Protein AF-A0A1Y5FBR1-F1 (afdb_monomer)

Foldseek 3Di:
DVVVVVVVVVVVVVVVVVVVCVVCVLVVLVCCCVPVVDLVSLQSNLVVCLVVVNNVSSVVSLVSSVVSVPPVSVVLVPDDPVVNHD

Sequence (86 aa):
MKFQYKLATIVFTIFTLVVLYVRFETALYSWFCDNEDNGAACFVASNLYIEGSDQDTADRYLKKSCKLKYSLACEKLDLPKQIIQP

Mean predicted aligned error: 5.22 Å

Secondary structure (DSSP, 8-state):
-HHHHHHHHHHHHHHHHHHHHHHHHHHHHHHHHHHH--HHHHHHHHHHHHHTT-HHHHHHHHHHHHHTT-HHHHHHHHS-HHHH--

Solvent-accessible surface area (backbone atoms only — not comparable to full-atom values): 4548 Å² total; per-residue (Å²): 114,76,68,58,53,53,52,50,50,52,52,52,51,53,52,50,51,52,54,49,47,72,72,41,45,57,61,52,25,42,46,38,26,74,76,65,64,33,20,66,31,14,36,51,26,13,53,49,26,48,77,69,70,37,53,71,60,13,53,52,26,26,54,51,5,27,76,55,66,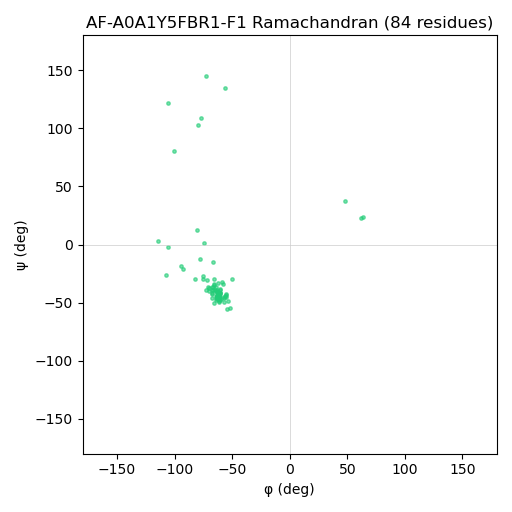27,61,72,31,43,58,58,66,76,45,61,70,82,78,76,58,133

Nearest PDB structures (foldseek):
  7zub-assembly1_C  TM=7.220E-01  e=1.553E+00  Homo sapiens
  8pkp-assembly1_Y  TM=7.549E-01  e=4.404E+00  Homo sapiens
  2vgx-assembly1_B  TM=8.533E-01  e=7.416E+00  Yersinia enterocolitica
  5w5i-assembly1_C  TM=7.867E-01  e=5.883E+00  Homo sapiens

pLDDT: mean 92.46, std 10.72, range [54.59, 98.69]

Radius of gyration: 17.65 Å; Cα contacts (8 Å, |Δi|>4): 80; chains: 1; bounding box: 50×30×36 Å

Structure (mmCIF, N/CA/C/O backbone):
data_AF-A0A1Y5FBR1-F1
#
_entry.id   AF-A0A1Y5FBR1-F1
#
loop_
_atom_site.group_PDB
_atom_site.id
_atom_site.type_symbol
_atom_site.label_atom_id
_atom_site.label_alt_id
_atom_site.label_comp_id
_atom_site.label_asym_id
_atom_site.label_entity_id
_atom_site.label_seq_id
_atom_site.pdbx_PDB_ins_code
_atom_site.Cartn_x
_atom_site.Cartn_y
_atom_site.Cartn_z
_atom_site.occupancy
_atom_site.B_iso_or_equiv
_atom_site.auth_seq_id
_atom_site.auth_comp_id
_atom_site.auth_asym_id
_atom_site.auth_atom_id
_atom_site.pdbx_PDB_model_num
ATOM 1 N N . MET A 1 1 ? 38.891 1.078 -21.221 1.00 62.28 1 MET A N 1
ATOM 2 C CA . MET A 1 1 ? 37.597 0.600 -21.768 1.00 62.28 1 MET A CA 1
ATOM 3 C C . MET A 1 1 ? 36.880 -0.416 -20.879 1.00 62.28 1 MET A C 1
ATOM 5 O O . MET A 1 1 ? 35.680 -0.267 -20.702 1.00 62.28 1 MET A O 1
ATOM 9 N N . LYS A 1 2 ? 37.562 -1.404 -20.266 1.00 68.94 2 LYS A N 1
ATOM 10 C CA . LYS A 1 2 ? 36.858 -2.433 -19.476 1.00 68.94 2 LYS A CA 1
ATOM 11 C C . LYS A 1 2 ? 36.149 -1.933 -18.202 1.00 68.94 2 LYS A C 1
ATOM 13 O O . LYS A 1 2 ? 35.101 -2.435 -17.833 1.00 68.94 2 LYS A O 1
ATOM 18 N N . PHE A 1 3 ? 36.718 -0.937 -17.531 1.00 79.56 3 PHE A N 1
ATOM 19 C CA . PHE A 1 3 ? 36.137 -0.365 -16.312 1.00 79.56 3 PHE A CA 1
ATOM 20 C C . PHE A 1 3 ? 34.864 0.456 -16.589 1.00 79.56 3 PHE A C 1
ATOM 22 O O . PHE A 1 3 ? 33.894 0.374 -15.845 1.00 79.56 3 PHE A O 1
ATOM 29 N N . GLN A 1 4 ? 34.844 1.176 -17.714 1.00 85.69 4 GLN A N 1
ATOM 30 C CA . GLN A 1 4 ? 33.737 2.051 -18.106 1.00 85.69 4 GLN A CA 1
ATOM 31 C C . GLN A 1 4 ? 32.461 1.259 -18.437 1.00 85.69 4 GLN A C 1
ATOM 33 O O . GLN A 1 4 ? 31.389 1.631 -17.974 1.00 85.69 4 GLN A O 1
ATOM 38 N N . TYR A 1 5 ? 32.559 0.120 -19.145 1.00 91.06 5 TYR A N 1
ATOM 39 C CA . TYR A 1 5 ? 31.372 -0.712 -19.399 1.00 91.06 5 TYR A CA 1
ATOM 40 C C . TYR A 1 5 ? 30.825 -1.338 -18.111 1.00 91.06 5 TYR A C 1
ATOM 42 O O . TYR A 1 5 ? 29.615 -1.426 -17.965 1.00 91.06 5 TYR A O 1
ATOM 50 N N . LYS A 1 6 ? 31.686 -1.742 -17.161 1.00 93.25 6 LYS A N 1
ATOM 51 C CA . LYS A 1 6 ? 31.232 -2.319 -15.882 1.00 93.25 6 LYS A CA 1
ATOM 52 C C . LYS A 1 6 ? 30.436 -1.301 -15.076 1.00 93.25 6 LYS A C 1
ATOM 54 O O . LYS A 1 6 ? 29.377 -1.636 -14.557 1.00 93.25 6 LYS A O 1
ATOM 59 N N . LEU A 1 7 ? 30.928 -0.062 -15.015 1.00 94.19 7 LEU A N 1
ATOM 60 C CA . LEU A 1 7 ? 30.218 1.036 -14.370 1.00 94.19 7 LEU A CA 1
ATOM 61 C C . LEU A 1 7 ? 28.882 1.318 -15.071 1.00 94.19 7 LEU A C 1
ATOM 63 O O . LEU A 1 7 ? 27.858 1.405 -14.402 1.00 94.19 7 LEU A O 1
ATOM 67 N N . ALA A 1 8 ? 28.872 1.373 -16.407 1.00 95.75 8 ALA A N 1
ATOM 68 C CA . ALA A 1 8 ? 27.646 1.562 -17.181 1.00 95.75 8 ALA A CA 1
ATOM 69 C C . ALA A 1 8 ? 26.624 0.438 -16.944 1.00 95.75 8 ALA A C 1
ATOM 71 O O . ALA A 1 8 ? 25.444 0.719 -16.760 1.00 95.75 8 ALA A O 1
ATOM 72 N N . THR A 1 9 ? 27.065 -0.822 -16.877 1.00 96.44 9 THR A N 1
ATOM 73 C CA . THR A 1 9 ? 26.191 -1.957 -16.555 1.00 96.44 9 THR A CA 1
ATOM 74 C C . THR A 1 9 ? 25.620 -1.840 -15.146 1.00 96.44 9 THR A C 1
ATOM 76 O O . THR A 1 9 ? 24.426 -2.038 -14.977 1.00 96.44 9 THR A O 1
ATOM 79 N N . ILE A 1 10 ? 26.425 -1.478 -14.140 1.00 96.56 10 ILE A N 1
ATOM 80 C CA . ILE A 1 10 ? 25.933 -1.295 -12.763 1.00 96.56 10 ILE A CA 1
ATOM 81 C C . ILE A 1 10 ? 24.868 -0.196 -12.713 1.00 96.56 10 ILE A C 1
ATOM 83 O O . ILE A 1 10 ? 23.796 -0.409 -12.152 1.00 96.56 10 ILE A O 1
ATOM 87 N N . VAL A 1 11 ? 25.136 0.951 -13.342 1.00 96.69 11 VAL A N 1
ATOM 88 C CA . VAL A 1 11 ? 24.187 2.071 -13.403 1.00 96.69 11 VAL A CA 1
ATOM 89 C C . VAL A 1 11 ? 22.902 1.657 -14.114 1.00 96.69 11 VAL A C 1
ATOM 91 O O . VAL A 1 11 ? 21.816 1.903 -13.597 1.00 96.69 11 VAL A O 1
ATOM 94 N N . PHE A 1 12 ? 23.010 0.983 -15.260 1.00 97.00 12 PHE A N 1
ATOM 95 C CA . PHE A 1 12 ? 21.853 0.505 -16.011 1.00 97.00 12 PHE A CA 1
ATOM 96 C C . PHE A 1 12 ? 21.021 -0.504 -15.211 1.00 97.00 12 PHE A C 1
ATOM 98 O O . PHE A 1 12 ? 19.793 -0.420 -15.201 1.00 97.00 12 PHE A O 1
ATOM 105 N N . THR A 1 13 ? 21.670 -1.421 -14.491 1.00 97.19 13 THR A N 1
ATOM 106 C CA . THR A 1 13 ? 20.988 -2.387 -13.625 1.00 97.19 13 THR A CA 1
ATOM 107 C C . THR A 1 13 ? 20.250 -1.687 -12.488 1.00 97.19 13 THR A C 1
ATOM 109 O O . THR A 1 13 ? 19.072 -1.965 -12.281 1.00 97.19 13 THR A O 1
ATOM 112 N N . ILE A 1 14 ? 20.889 -0.746 -11.784 1.00 96.81 14 ILE A N 1
ATOM 113 C CA . ILE A 1 14 ? 20.240 0.016 -10.703 1.00 96.81 14 ILE A CA 1
ATOM 114 C C . ILE A 1 14 ? 19.057 0.816 -11.253 1.00 96.81 14 ILE A C 1
ATOM 116 O O . ILE A 1 14 ? 17.967 0.752 -10.693 1.00 96.81 14 ILE A O 1
ATOM 120 N N . PHE A 1 15 ? 19.245 1.514 -12.375 1.00 96.75 15 PHE A N 1
ATOM 121 C CA . PHE A 1 15 ? 18.176 2.265 -13.029 1.00 96.75 15 PHE A CA 1
ATOM 122 C C . PHE A 1 15 ? 16.989 1.363 -13.380 1.00 96.75 15 PHE A C 1
ATOM 124 O O . PHE A 1 15 ? 15.849 1.689 -13.066 1.00 96.75 15 PHE A O 1
ATOM 131 N N . THR A 1 16 ? 17.258 0.194 -13.963 1.00 96.62 16 THR A N 1
ATOM 132 C CA . THR A 1 16 ? 16.218 -0.780 -14.316 1.00 96.62 16 THR A CA 1
ATOM 133 C C . THR A 1 16 ? 15.469 -1.270 -13.077 1.00 96.62 16 THR A C 1
ATOM 135 O O . THR A 1 16 ? 14.242 -1.320 -13.094 1.00 96.62 16 THR A O 1
ATOM 138 N N . LEU A 1 17 ? 16.174 -1.583 -11.985 1.00 95.50 17 LEU A N 1
ATOM 139 C CA . LEU A 1 17 ? 15.551 -2.013 -10.728 1.00 95.50 17 LEU A CA 1
ATOM 140 C C . LEU A 1 17 ? 14.667 -0.922 -10.115 1.00 95.50 17 LEU A C 1
ATOM 142 O O . LEU A 1 17 ? 13.561 -1.222 -9.676 1.00 95.50 17 LEU A O 1
ATOM 146 N N . VAL A 1 18 ? 15.114 0.336 -10.131 1.00 95.50 18 VAL A N 1
ATOM 147 C CA . VAL A 1 18 ? 14.318 1.475 -9.646 1.00 95.50 18 VAL A CA 1
ATOM 148 C C . VAL A 1 18 ? 13.066 1.667 -10.503 1.00 95.50 18 VAL A C 1
ATOM 150 O O . VAL A 1 18 ? 11.974 1.823 -9.963 1.00 95.50 18 VAL A O 1
ATOM 153 N N . VAL A 1 19 ? 13.196 1.600 -11.833 1.00 95.81 19 VAL A N 1
ATOM 154 C CA . VAL A 1 19 ? 12.047 1.703 -12.746 1.00 95.81 19 VAL A CA 1
ATOM 155 C C . VAL A 1 19 ? 11.043 0.581 -12.490 1.00 95.81 19 VAL A C 1
ATOM 157 O O . VAL A 1 19 ? 9.844 0.843 -12.427 1.00 95.81 19 VAL A O 1
ATOM 160 N N . LEU A 1 20 ? 11.511 -0.657 -12.318 1.00 94.38 20 LEU A N 1
ATOM 161 C CA . LEU A 1 20 ? 10.639 -1.785 -11.995 1.00 94.38 20 LEU A CA 1
ATOM 162 C C . LEU A 1 20 ? 9.953 -1.588 -10.639 1.00 94.38 20 LEU A C 1
ATOM 164 O O . LEU A 1 20 ? 8.742 -1.765 -10.561 1.00 94.38 20 LEU A O 1
ATOM 168 N N . TYR A 1 21 ? 10.684 -1.164 -9.606 1.00 91.19 21 TYR A N 1
ATOM 169 C CA . TYR A 1 21 ? 10.110 -0.893 -8.287 1.00 91.19 21 TYR A CA 1
ATOM 170 C C . TYR A 1 21 ? 8.944 0.100 -8.376 1.00 91.19 21 TYR A C 1
ATOM 172 O O . TYR A 1 21 ? 7.825 -0.247 -8.010 1.00 91.19 21 TYR A O 1
ATOM 180 N N . VAL A 1 22 ? 9.171 1.280 -8.963 1.00 89.38 22 VAL A N 1
ATOM 181 C CA . VAL A 1 22 ? 8.143 2.333 -9.067 1.00 89.38 22 VAL A CA 1
ATOM 182 C C . VAL A 1 22 ? 6.937 1.869 -9.890 1.00 89.38 22 VAL A C 1
ATOM 184 O O . VAL A 1 22 ? 5.806 2.257 -9.619 1.00 89.38 22 VAL A O 1
ATOM 187 N N . ARG A 1 23 ? 7.143 1.016 -10.902 1.00 91.62 23 ARG A N 1
ATOM 188 C CA . ARG A 1 23 ? 6.040 0.504 -11.731 1.00 91.62 23 ARG A CA 1
ATOM 189 C C . ARG A 1 23 ? 5.196 -0.562 -11.048 1.00 91.62 23 ARG A C 1
ATOM 191 O O . ARG A 1 23 ? 4.019 -0.675 -11.379 1.00 91.62 23 ARG A O 1
ATOM 198 N N . PHE A 1 24 ? 5.779 -1.344 -10.148 1.00 95.25 24 PHE A N 1
ATOM 199 C CA . PHE A 1 24 ? 5.096 -2.468 -9.509 1.00 95.25 24 PHE A CA 1
ATOM 200 C C . PHE A 1 24 ? 4.701 -2.205 -8.055 1.00 95.25 24 PHE A C 1
ATOM 202 O O . PHE A 1 24 ? 4.043 -3.055 -7.463 1.00 95.25 24 PHE A O 1
ATOM 209 N N . GLU A 1 25 ? 5.038 -1.045 -7.493 1.00 95.31 25 GLU A N 1
ATOM 210 C CA . GLU A 1 25 ? 4.810 -0.710 -6.085 1.00 95.31 25 GLU A CA 1
ATOM 211 C C . GLU A 1 25 ? 3.352 -0.935 -5.641 1.00 95.31 25 GLU A C 1
ATOM 213 O O . GLU A 1 25 ? 3.095 -1.725 -4.730 1.00 95.31 25 GLU A O 1
ATOM 218 N N . THR A 1 26 ? 2.376 -0.341 -6.336 1.00 96.56 26 THR A N 1
ATOM 219 C CA . THR A 1 26 ? 0.947 -0.500 -6.010 1.00 96.56 26 THR A CA 1
ATOM 220 C C . THR A 1 26 ? 0.489 -1.955 -6.101 1.00 96.56 26 THR A C 1
ATOM 222 O O . THR A 1 26 ? -0.235 -2.435 -5.226 1.00 96.56 26 THR A O 1
ATOM 225 N N . ALA A 1 27 ? 0.931 -2.685 -7.130 1.00 96.81 27 ALA A N 1
ATOM 226 C CA . ALA A 1 27 ? 0.589 -4.096 -7.317 1.00 96.81 27 ALA A CA 1
ATOM 227 C C . ALA A 1 27 ? 1.191 -4.980 -6.213 1.00 96.81 27 ALA A C 1
ATOM 229 O O . ALA A 1 27 ? 0.529 -5.882 -5.708 1.00 96.81 27 ALA A O 1
ATOM 230 N N . LEU A 1 28 ? 2.425 -4.694 -5.797 1.00 96.44 28 LEU A N 1
ATOM 231 C CA . LEU A 1 28 ? 3.119 -5.439 -4.754 1.00 96.44 28 LEU A CA 1
ATOM 232 C C . LEU A 1 28 ? 2.426 -5.274 -3.395 1.00 96.44 28 LEU A C 1
ATOM 234 O O . LEU A 1 28 ? 2.111 -6.265 -2.736 1.00 96.44 28 LEU A O 1
ATOM 238 N N . TYR 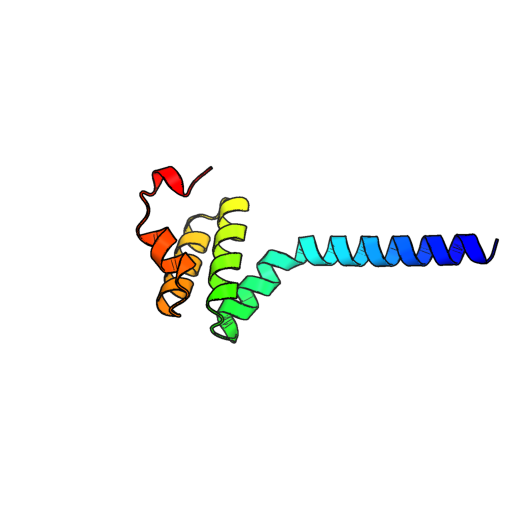A 1 29 ? 2.147 -4.034 -2.985 1.00 98.25 29 TYR A N 1
ATOM 239 C CA . TYR A 1 29 ? 1.520 -3.768 -1.687 1.00 98.25 29 TYR A CA 1
ATOM 240 C C . TYR A 1 29 ? 0.058 -4.216 -1.625 1.00 98.25 29 TYR A C 1
ATOM 242 O O . TYR A 1 29 ? -0.362 -4.759 -0.601 1.00 98.25 29 TYR A O 1
ATOM 250 N N . SER A 1 30 ? -0.706 -4.055 -2.711 1.00 98.31 30 SER A N 1
ATOM 251 C CA . SER A 1 30 ? -2.068 -4.604 -2.782 1.00 98.31 30 SER A CA 1
ATOM 252 C C . SER A 1 30 ? -2.061 -6.128 -2.689 1.00 98.31 30 SER A C 1
ATOM 254 O O . SER A 1 30 ? -2.823 -6.683 -1.901 1.00 98.31 30 SER A O 1
ATOM 256 N N . TRP A 1 31 ? -1.138 -6.807 -3.380 1.00 98.25 31 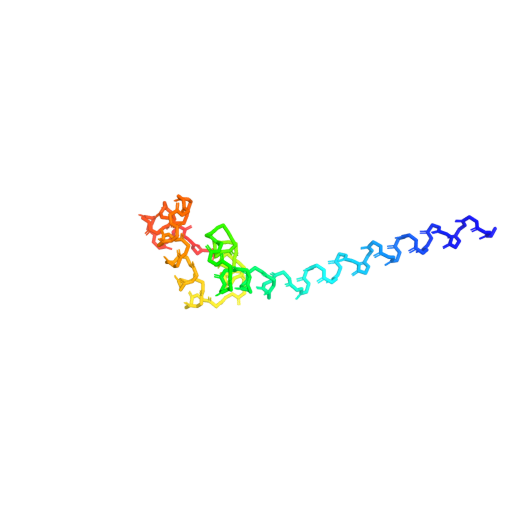TRP A N 1
ATOM 257 C CA . TRP A 1 31 ? -1.007 -8.259 -3.288 1.00 98.25 31 TRP A CA 1
ATOM 258 C C . TRP A 1 31 ? -0.700 -8.726 -1.860 1.00 98.25 31 TRP A C 1
ATOM 260 O O . TRP A 1 31 ? -1.385 -9.618 -1.362 1.00 98.25 31 TRP A O 1
ATOM 270 N N . PHE A 1 32 ? 0.261 -8.101 -1.170 1.00 98.44 32 PHE A N 1
ATOM 271 C CA . PHE A 1 32 ? 0.569 -8.440 0.226 1.00 98.44 32 PHE A CA 1
ATOM 272 C C . PHE A 1 32 ? -0.599 -8.162 1.170 1.00 98.44 32 PHE A C 1
ATOM 274 O O . PHE A 1 32 ? -0.860 -8.944 2.082 1.00 98.44 32 PHE A O 1
ATOM 281 N N . CYS A 1 33 ? -1.322 -7.066 0.955 1.00 98.56 33 CYS A N 1
ATOM 282 C CA . CYS A 1 33 ? -2.533 -6.809 1.717 1.00 98.56 33 CYS A CA 1
ATOM 283 C C . CYS A 1 33 ? -3.590 -7.901 1.485 1.00 98.56 33 CYS A C 1
ATOM 285 O O . CYS A 1 33 ? -4.261 -8.329 2.424 1.00 98.56 33 CYS A O 1
ATOM 287 N N . ASP A 1 34 ? -3.765 -8.341 0.241 1.00 98.44 34 ASP A N 1
ATOM 288 C CA . ASP A 1 34 ? -4.852 -9.237 -0.147 1.00 98.44 34 ASP A CA 1
ATOM 289 C C . ASP A 1 34 ? -4.595 -10.709 0.131 1.00 98.44 34 ASP A C 1
ATOM 291 O O . ASP A 1 34 ? -5.551 -11.423 0.425 1.00 98.44 34 ASP A O 1
ATOM 295 N N . ASN A 1 35 ? -3.337 -11.139 0.109 1.00 98.50 35 ASN A N 1
ATOM 296 C CA . ASN A 1 35 ? -2.983 -12.552 0.233 1.00 98.50 35 ASN A CA 1
ATOM 297 C C . ASN A 1 35 ? -2.348 -12.903 1.581 1.00 98.50 35 ASN A C 1
ATOM 299 O O . ASN A 1 35 ? -2.478 -14.038 2.021 1.00 98.50 35 ASN A O 1
ATOM 303 N N . GLU A 1 36 ? -1.703 -11.944 2.248 1.00 98.00 36 GLU A N 1
ATOM 304 C CA . GLU A 1 36 ? -0.963 -12.192 3.496 1.00 98.00 36 GLU A CA 1
ATOM 305 C C . GLU A 1 36 ? -1.581 -11.476 4.707 1.00 98.00 36 GLU A C 1
ATOM 307 O O . GLU A 1 36 ? -1.009 -11.500 5.795 1.00 98.00 36 GLU A O 1
ATOM 312 N N . ASP A 1 37 ? -2.716 -10.785 4.522 1.00 97.62 37 ASP A N 1
ATOM 313 C CA . ASP A 1 37 ? -3.372 -9.974 5.559 1.00 97.62 37 ASP A CA 1
ATOM 314 C C . ASP A 1 37 ? -2.387 -9.041 6.296 1.00 97.62 37 ASP A C 1
ATOM 316 O O . ASP A 1 37 ? -2.466 -8.784 7.503 1.00 97.62 37 ASP A O 1
ATOM 320 N N . ASN A 1 38 ? -1.427 -8.494 5.545 1.00 98.50 38 ASN A N 1
ATOM 321 C CA . ASN A 1 38 ? -0.417 -7.601 6.086 1.00 98.50 38 ASN A CA 1
ATOM 322 C C . ASN A 1 38 ? -0.997 -6.188 6.247 1.00 98.50 38 ASN A C 1
ATOM 324 O O . ASN A 1 38 ? -1.108 -5.431 5.281 1.00 98.50 38 ASN A O 1
ATOM 328 N N . GLY A 1 39 ? -1.333 -5.817 7.486 1.00 98.38 39 GLY A N 1
ATOM 329 C CA . GLY A 1 39 ? -1.922 -4.513 7.803 1.00 98.38 39 GLY A CA 1
ATOM 330 C C . GLY A 1 39 ? -1.076 -3.326 7.328 1.00 98.38 39 GLY A C 1
ATOM 331 O O . GLY A 1 39 ? -1.609 -2.411 6.709 1.00 98.38 39 GLY A O 1
ATOM 332 N N . ALA A 1 40 ? 0.245 -3.358 7.518 1.00 98.44 40 ALA A N 1
ATOM 333 C CA . ALA A 1 40 ? 1.119 -2.283 7.042 1.00 98.44 40 ALA A CA 1
ATOM 334 C C . ALA A 1 40 ? 1.102 -2.170 5.507 1.00 98.44 40 ALA A C 1
ATOM 336 O O . ALA A 1 40 ? 1.046 -1.065 4.970 1.00 98.44 40 ALA A O 1
ATOM 337 N N . ALA A 1 41 ? 1.080 -3.301 4.793 1.00 98.50 41 ALA A N 1
ATOM 338 C CA . ALA A 1 41 ? 0.964 -3.303 3.336 1.00 98.50 41 ALA A CA 1
ATOM 339 C C . ALA A 1 41 ? -0.383 -2.735 2.864 1.00 98.50 41 ALA A C 1
ATOM 341 O O . ALA A 1 41 ? -0.413 -1.963 1.910 1.00 98.50 41 ALA A O 1
ATOM 342 N N . CYS A 1 42 ? -1.481 -3.040 3.562 1.00 98.69 42 CYS A N 1
ATOM 343 C CA . CYS A 1 42 ? -2.787 -2.437 3.289 1.00 98.69 42 CYS A CA 1
ATOM 344 C C . CYS A 1 42 ? -2.765 -0.910 3.459 1.00 98.69 42 CYS A C 1
ATOM 346 O O . CYS A 1 42 ? -3.326 -0.191 2.634 1.00 98.69 42 CYS A O 1
ATOM 348 N N . PHE A 1 43 ? -2.099 -0.399 4.498 1.00 98.44 43 PHE A N 1
ATOM 349 C CA . PHE A 1 43 ? -1.948 1.042 4.702 1.00 98.44 43 PHE A CA 1
ATOM 350 C C . PHE A 1 43 ? -1.154 1.708 3.573 1.00 98.44 43 PHE A C 1
ATOM 352 O O . PHE A 1 43 ? -1.572 2.741 3.052 1.00 98.44 43 PHE A O 1
ATOM 359 N N . VAL A 1 44 ? -0.037 1.104 3.157 1.00 98.00 44 VAL A N 1
ATOM 360 C CA . VAL A 1 44 ? 0.765 1.620 2.039 1.00 98.00 44 VAL A CA 1
ATOM 361 C C . VAL A 1 44 ? -0.028 1.579 0.734 1.00 98.00 44 VAL A C 1
ATOM 363 O O . VAL A 1 44 ? -0.086 2.587 0.035 1.00 98.00 44 VAL A O 1
ATOM 366 N N . ALA A 1 45 ? -0.713 0.467 0.442 1.00 98.19 45 ALA A N 1
ATOM 367 C CA . ALA A 1 45 ? -1.586 0.359 -0.724 1.00 98.19 45 ALA A CA 1
ATOM 368 C C . ALA A 1 45 ? -2.636 1.479 -0.735 1.00 98.19 45 ALA A C 1
ATOM 370 O O . ALA A 1 45 ? -2.804 2.139 -1.755 1.00 98.19 45 ALA A O 1
ATOM 371 N N . SER A 1 46 ? -3.286 1.752 0.403 1.00 97.94 46 SER A N 1
ATOM 372 C CA . SER A 1 46 ? -4.237 2.861 0.526 1.00 97.94 46 SER A CA 1
ATOM 373 C C . SER A 1 46 ? -3.632 4.199 0.093 1.00 97.94 46 SER A C 1
ATOM 375 O O . SER A 1 46 ? -4.220 4.885 -0.739 1.00 97.94 46 SER A O 1
ATOM 377 N N . ASN A 1 47 ? -2.437 4.542 0.586 1.00 96.69 47 ASN A N 1
ATOM 378 C CA . ASN A 1 47 ? -1.768 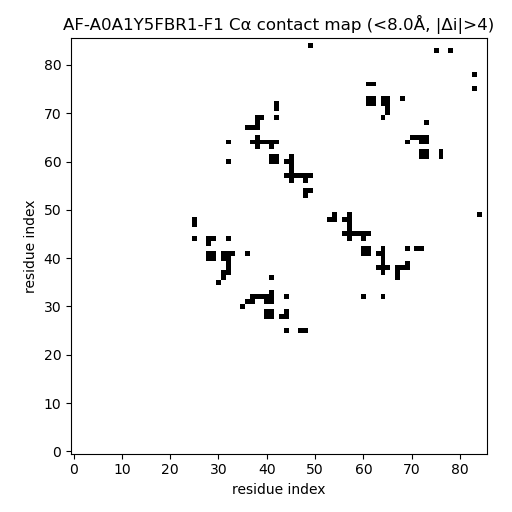5.796 0.227 1.00 96.69 47 ASN A CA 1
ATOM 379 C C . ASN A 1 47 ? -1.434 5.868 -1.272 1.00 96.69 47 ASN A C 1
ATOM 381 O O . ASN A 1 47 ? -1.683 6.894 -1.8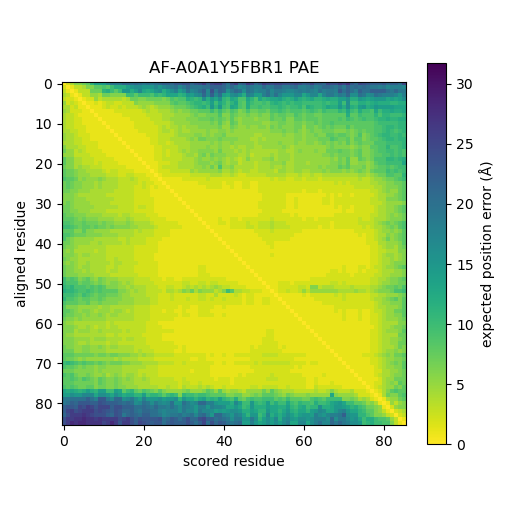98 1.00 96.69 47 ASN A O 1
ATOM 385 N N . LEU A 1 48 ? -0.967 4.769 -1.868 1.00 96.44 48 LEU A N 1
ATOM 386 C CA . LEU A 1 48 ? -0.668 4.711 -3.304 1.00 96.44 48 LEU A CA 1
ATOM 387 C C . LEU A 1 48 ? -1.923 4.905 -4.168 1.00 96.44 48 LEU A C 1
ATOM 389 O O . LEU A 1 48 ? -1.866 5.555 -5.209 1.00 96.44 48 LEU A O 1
ATOM 393 N N . TYR A 1 49 ? -3.075 4.378 -3.742 1.00 96.12 49 TYR A N 1
ATOM 394 C CA . TYR A 1 49 ? -4.342 4.617 -4.439 1.00 96.12 49 TYR A CA 1
ATOM 395 C C . TYR A 1 49 ? -4.863 6.052 -4.246 1.00 96.12 49 TYR A C 1
ATOM 397 O O . TYR A 1 49 ? -5.466 6.587 -5.174 1.00 96.12 49 TYR A O 1
ATOM 405 N N . ILE A 1 50 ? -4.579 6.714 -3.112 1.00 94.50 50 ILE A N 1
ATOM 406 C CA . ILE A 1 50 ? -4.843 8.159 -2.938 1.00 94.50 50 ILE A CA 1
ATOM 407 C C . ILE A 1 50 ? -4.041 8.962 -3.965 1.00 94.50 50 ILE A C 1
ATOM 409 O O . ILE A 1 50 ? -4.618 9.787 -4.671 1.00 94.50 50 ILE A O 1
ATOM 413 N N . GLU A 1 51 ? -2.738 8.695 -4.081 1.00 92.88 51 GLU A N 1
ATOM 4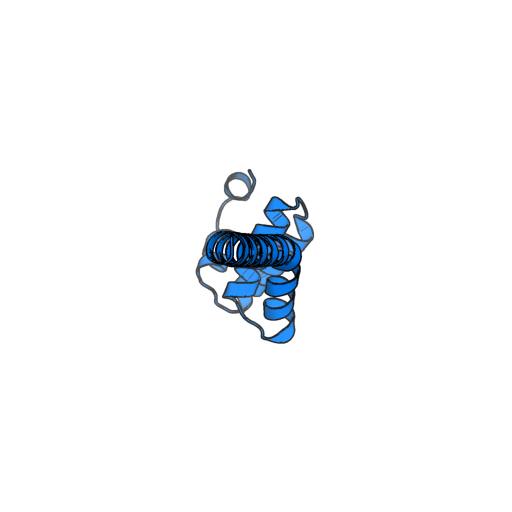14 C CA . GLU A 1 51 ? -1.855 9.348 -5.059 1.00 92.88 51 GLU A CA 1
ATOM 415 C C . GLU A 1 51 ? -2.312 9.086 -6.503 1.00 92.88 51 GLU A C 1
ATOM 417 O O . GLU A 1 51 ? -2.306 9.987 -7.341 1.00 92.88 51 GLU A O 1
ATOM 422 N N . GLY A 1 52 ? -2.795 7.871 -6.778 1.00 91.75 52 GLY A N 1
ATOM 423 C CA . GLY A 1 52 ? -3.407 7.483 -8.050 1.00 91.75 52 GLY A CA 1
ATOM 424 C C . GLY A 1 52 ? -4.822 8.026 -8.289 1.00 91.75 52 GLY A C 1
ATOM 425 O O . GLY A 1 52 ? -5.406 7.724 -9.328 1.00 91.75 52 GLY A O 1
ATOM 426 N N . SER A 1 53 ? -5.379 8.820 -7.366 1.00 92.88 53 SER A N 1
ATOM 427 C CA . SER A 1 53 ? -6.742 9.374 -7.423 1.00 92.88 53 SER A CA 1
ATOM 428 C C . SER A 1 53 ? -7.883 8.336 -7.437 1.00 92.88 53 SER A C 1
ATOM 430 O O . SER A 1 53 ? -9.002 8.659 -7.833 1.00 92.88 53 SER A O 1
ATOM 432 N N . ASP A 1 54 ? -7.647 7.113 -6.953 1.00 95.44 54 ASP A N 1
ATOM 433 C CA . ASP A 1 54 ? -8.675 6.082 -6.733 1.00 95.44 54 ASP A CA 1
ATOM 434 C C . ASP A 1 54 ? -9.064 6.034 -5.245 1.00 95.44 54 ASP A C 1
ATOM 436 O O . ASP A 1 54 ? -8.595 5.210 -4.453 1.00 95.44 54 ASP A O 1
ATOM 440 N N . GLN A 1 55 ? -9.923 6.977 -4.858 1.00 94.25 55 GLN A N 1
ATOM 441 C CA . GLN A 1 55 ? -10.340 7.174 -3.466 1.00 94.25 55 GLN A CA 1
ATOM 442 C C . GLN A 1 55 ? -11.150 5.991 -2.916 1.00 94.25 55 GLN A C 1
ATOM 444 O O . GLN A 1 55 ? -10.999 5.632 -1.749 1.00 94.25 55 GLN A O 1
ATOM 449 N N . ASP A 1 56 ? -11.972 5.346 -3.745 1.00 96.12 56 ASP A N 1
ATOM 450 C CA . ASP A 1 56 ? -12.809 4.225 -3.309 1.00 96.12 56 ASP A CA 1
ATOM 451 C C . ASP A 1 56 ? -11.953 3.006 -2.946 1.00 96.12 56 ASP A C 1
ATOM 453 O O . ASP A 1 56 ? -12.172 2.342 -1.922 1.00 96.12 56 ASP A O 1
ATOM 457 N N . THR A 1 57 ? -10.935 2.717 -3.761 1.00 97.25 57 THR A N 1
ATOM 458 C CA . THR A 1 57 ? -9.978 1.654 -3.457 1.00 97.25 57 THR A CA 1
ATOM 459 C C . THR A 1 57 ? -9.083 2.018 -2.280 1.00 97.25 57 THR A C 1
ATOM 461 O O . THR A 1 57 ? -8.853 1.168 -1.411 1.00 97.25 57 THR A O 1
ATOM 464 N N . ALA A 1 58 ? -8.637 3.271 -2.190 1.00 97.25 58 ALA A N 1
ATOM 465 C CA . ALA A 1 58 ? -7.874 3.747 -1.045 1.00 97.25 58 ALA A CA 1
ATOM 466 C C . ALA A 1 58 ? -8.625 3.554 0.282 1.00 97.25 58 ALA A C 1
ATOM 468 O O . ALA A 1 58 ? -8.068 2.972 1.219 1.00 97.25 58 ALA A O 1
ATOM 469 N N . ASP A 1 59 ? -9.894 3.971 0.349 1.00 96.69 59 ASP A N 1
ATOM 470 C CA . ASP A 1 59 ? -10.753 3.836 1.531 1.00 96.69 59 ASP A CA 1
ATOM 471 C C . ASP A 1 59 ? -10.944 2.365 1.923 1.00 96.69 59 ASP A C 1
ATOM 473 O O . ASP A 1 59 ? -10.936 2.016 3.111 1.00 96.69 59 ASP A O 1
ATOM 477 N N . ARG A 1 60 ? -11.098 1.475 0.934 1.00 98.19 60 ARG A N 1
ATOM 478 C CA . ARG A 1 60 ? -11.221 0.028 1.161 1.00 98.19 60 ARG A CA 1
ATOM 479 C C . ARG A 1 60 ? -9.969 -0.537 1.833 1.00 98.19 60 ARG A C 1
ATOM 481 O O . ARG A 1 60 ? -10.087 -1.242 2.840 1.00 98.19 60 ARG A O 1
ATOM 488 N N . TYR A 1 61 ? -8.788 -0.214 1.309 1.00 98.56 61 TYR A N 1
ATOM 489 C CA . TYR A 1 61 ? -7.520 -0.684 1.870 1.00 98.56 61 TYR A CA 1
ATOM 490 C C . TYR A 1 61 ? -7.224 -0.077 3.245 1.00 98.56 61 TYR A C 1
ATOM 492 O O . TYR A 1 61 ? -6.761 -0.798 4.130 1.00 98.56 61 TYR A O 1
ATOM 500 N N . LEU A 1 62 ? -7.576 1.193 3.480 1.00 98.31 62 LEU A N 1
ATOM 501 C CA . LEU A 1 62 ? -7.403 1.838 4.785 1.00 98.31 62 LEU A CA 1
ATOM 502 C C . LEU A 1 62 ? -8.247 1.157 5.869 1.00 98.31 62 LEU A C 1
ATOM 504 O O . LEU A 1 62 ? -7.746 0.802 6.938 1.00 98.31 62 LEU A O 1
ATOM 508 N N . LYS A 1 63 ? -9.525 0.894 5.568 1.00 98.31 63 LYS A N 1
ATOM 509 C CA . LYS A 1 63 ? -10.439 0.173 6.470 1.00 98.31 63 LYS A CA 1
ATOM 510 C C . LYS A 1 63 ? -9.951 -1.242 6.754 1.00 98.31 63 LYS A C 1
ATOM 512 O O . LYS A 1 63 ? -9.961 -1.670 7.909 1.00 98.31 63 LYS A O 1
ATOM 517 N N . LYS A 1 64 ? -9.487 -1.962 5.727 1.00 98.50 64 LYS A N 1
ATOM 518 C CA . LYS A 1 64 ? -8.897 -3.298 5.899 1.00 98.50 64 LYS A CA 1
ATOM 519 C C . LYS A 1 64 ? -7.645 -3.242 6.780 1.00 98.50 64 LYS A C 1
ATOM 521 O O . LYS A 1 64 ? -7.534 -4.031 7.712 1.00 98.50 64 LYS A O 1
ATOM 526 N N . SER A 1 65 ? -6.763 -2.270 6.560 1.00 98.69 65 SER A N 1
ATOM 527 C CA . SER A 1 65 ? -5.572 -2.054 7.384 1.00 98.69 65 SER A CA 1
ATOM 528 C C . SER A 1 65 ? -5.907 -1.833 8.861 1.00 98.69 65 SER A C 1
ATOM 530 O O . SER A 1 65 ? -5.263 -2.426 9.727 1.00 98.69 65 SER A O 1
ATOM 532 N N . CYS A 1 66 ? -6.914 -1.008 9.165 1.00 98.50 66 CYS A N 1
ATOM 533 C CA . CYS A 1 66 ? -7.342 -0.797 10.548 1.00 98.50 66 CYS A CA 1
ATOM 534 C C . CYS A 1 66 ? -7.986 -2.059 11.147 1.00 98.50 66 CYS A C 1
ATOM 536 O O . CYS A 1 66 ? -7.695 -2.420 12.286 1.00 98.50 66 CYS A O 1
ATOM 538 N N . LYS A 1 67 ? -8.786 -2.807 10.371 1.00 98.56 67 LYS A N 1
ATOM 539 C CA . LYS A 1 67 ? -9.329 -4.112 10.799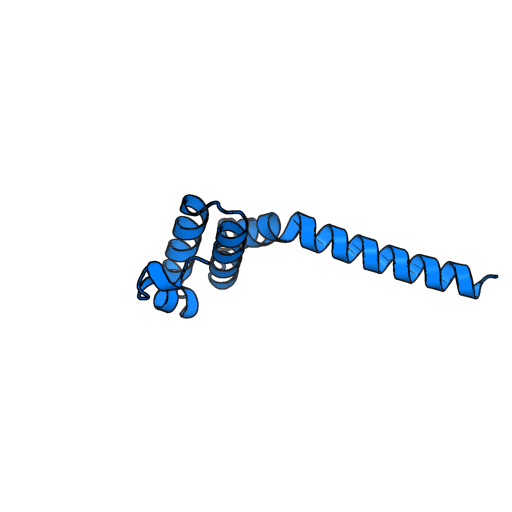 1.00 98.56 67 LYS A CA 1
ATOM 540 C C . LYS A 1 67 ? -8.219 -5.105 11.174 1.00 98.56 67 LYS A C 1
ATOM 542 O O . LYS A 1 67 ? -8.389 -5.890 12.105 1.00 98.56 67 LYS A O 1
ATOM 547 N N . LEU A 1 68 ? -7.078 -5.029 10.490 1.00 98.38 68 LEU A N 1
ATOM 548 C CA . LEU A 1 68 ? -5.855 -5.788 10.777 1.00 98.38 68 LEU A CA 1
ATOM 549 C C . LEU A 1 68 ? -5.013 -5.188 11.920 1.00 98.38 68 LEU A C 1
ATOM 551 O O . LEU A 1 68 ? -3.882 -5.610 12.145 1.00 98.38 68 LEU A O 1
ATOM 555 N N . LYS A 1 69 ? -5.573 -4.238 12.679 1.00 97.94 69 LYS A N 1
ATOM 556 C CA . LYS A 1 69 ? -4.991 -3.612 13.876 1.00 97.94 69 LYS A CA 1
ATOM 557 C C . LYS A 1 69 ? -3.707 -2.817 13.622 1.00 97.94 69 LYS A C 1
ATOM 559 O O . LYS A 1 69 ? -2.925 -2.611 14.549 1.00 97.94 69 LYS A O 1
ATOM 564 N N . TYR A 1 70 ? -3.483 -2.340 12.397 1.00 98.44 70 TYR A N 1
ATOM 565 C CA . TYR A 1 70 ? -2.380 -1.420 12.129 1.00 98.44 70 TYR A CA 1
ATOM 566 C C . TYR A 1 70 ? -2.755 -0.011 12.609 1.00 98.44 70 TYR A C 1
ATOM 568 O O . TYR A 1 70 ? -3.628 0.629 12.022 1.00 98.44 70 TYR A O 1
ATOM 576 N N . SER A 1 71 ? -2.121 0.455 13.690 1.00 97.31 71 SER A N 1
ATOM 577 C CA . SER A 1 71 ? -2.543 1.654 14.435 1.00 97.31 71 SER A CA 1
ATOM 578 C C . SER A 1 71 ? -2.641 2.908 13.568 1.00 97.31 71 SER A C 1
ATOM 580 O O . SER A 1 71 ? -3.663 3.586 13.610 1.00 97.31 71 SER A O 1
ATOM 582 N N . LEU A 1 72 ? -1.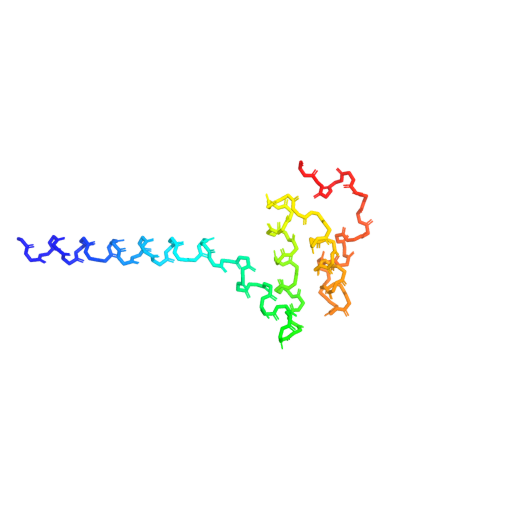652 3.147 12.698 1.00 96.75 72 LEU A N 1
ATOM 583 C CA . LEU A 1 72 ? -1.627 4.315 11.809 1.00 96.75 72 LEU A CA 1
ATOM 584 C C . LEU A 1 72 ? -2.850 4.387 10.886 1.00 96.75 72 LEU A C 1
ATOM 586 O O . LEU A 1 72 ? -3.311 5.473 10.545 1.00 96.75 72 LEU A O 1
ATO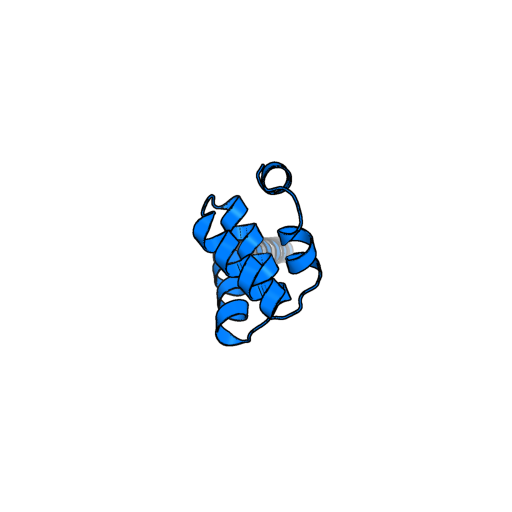M 590 N N . ALA A 1 73 ? -3.396 3.239 10.481 1.00 97.19 73 ALA A N 1
ATOM 591 C CA . ALA A 1 73 ? -4.594 3.213 9.655 1.00 97.19 73 ALA A CA 1
ATOM 592 C C . ALA A 1 73 ? -5.849 3.588 10.442 1.00 97.19 73 ALA A C 1
ATOM 594 O O . ALA A 1 73 ? -6.709 4.287 9.913 1.00 97.19 73 ALA A O 1
ATOM 595 N N . CYS A 1 74 ? -5.956 3.131 11.690 1.00 97.19 74 CYS A N 1
ATOM 596 C CA . CYS A 1 74 ? -7.077 3.490 12.553 1.00 97.19 74 CYS A CA 1
ATOM 597 C C . CYS A 1 74 ? -7.035 4.974 12.917 1.00 97.19 74 CYS A C 1
ATOM 599 O O . CYS A 1 74 ? -8.024 5.670 12.723 1.00 97.19 74 CYS A O 1
ATOM 601 N N . GLU A 1 75 ? -5.862 5.475 13.309 1.00 95.31 75 GLU A N 1
ATOM 602 C CA . GLU A 1 75 ? -5.646 6.900 13.570 1.00 95.31 75 GLU A CA 1
ATOM 603 C C . GLU A 1 75 ? -6.027 7.752 12.352 1.00 95.31 75 GLU A C 1
ATOM 605 O O . GLU A 1 75 ? -6.715 8.759 12.492 1.00 95.31 75 GLU A O 1
ATOM 610 N N . LYS A 1 76 ? -5.653 7.320 11.139 1.00 94.12 76 LYS A N 1
ATOM 611 C CA . LYS A 1 76 ? -5.996 8.032 9.900 1.00 94.12 76 LYS A CA 1
ATOM 612 C C . LYS A 1 76 ? -7.501 8.039 9.598 1.00 94.12 76 LYS A C 1
ATOM 614 O O . LYS A 1 76 ? -7.966 8.995 8.987 1.00 94.12 76 LYS A O 1
ATOM 619 N N . LEU A 1 77 ? -8.262 7.022 10.008 1.00 93.50 77 LEU A N 1
ATOM 620 C CA . LEU A 1 77 ? -9.724 6.981 9.833 1.00 93.50 77 LEU A CA 1
ATOM 621 C C . LEU A 1 77 ? -10.474 7.897 10.805 1.00 93.50 77 LEU A C 1
ATOM 623 O O . LEU A 1 77 ? -11.561 8.361 10.466 1.00 93.50 77 LEU A O 1
ATOM 627 N N . ASP A 1 78 ? -9.896 8.165 11.976 1.00 89.81 78 ASP A N 1
ATOM 628 C CA . ASP A 1 78 ? -10.470 9.079 12.969 1.00 89.81 78 ASP A CA 1
ATOM 629 C C . ASP A 1 78 ? -10.246 10.559 12.599 1.00 89.81 78 ASP A C 1
ATOM 631 O O . ASP A 1 78 ? -10.874 11.456 13.170 1.00 89.81 78 ASP A O 1
ATOM 635 N N . LEU A 1 79 ? -9.374 10.836 11.622 1.00 85.19 79 LEU A N 1
ATOM 636 C CA . LEU A 1 79 ? -9.136 12.189 11.129 1.00 85.19 79 LEU A CA 1
ATOM 637 C C . LEU A 1 79 ? -10.312 12.703 10.276 1.00 85.19 79 LEU A C 1
ATOM 639 O O . LEU A 1 79 ? -10.903 11.962 9.486 1.00 85.19 79 LEU A O 1
ATOM 643 N N . PRO A 1 80 ? -10.624 14.011 10.346 1.00 75.88 80 PRO A N 1
ATOM 644 C CA . PRO A 1 80 ? -11.552 14.644 9.417 1.00 75.88 80 PRO A CA 1
ATOM 645 C C . PRO A 1 80 ? -11.106 14.438 7.962 1.00 75.88 80 PRO A C 1
ATOM 647 O O . PRO A 1 80 ? -9.952 14.702 7.624 1.00 75.88 80 PRO A O 1
ATOM 650 N N . LYS A 1 81 ? -12.036 14.065 7.070 1.00 66.50 81 LYS A N 1
ATOM 651 C CA . LYS A 1 81 ? -11.759 13.815 5.636 1.00 66.50 81 LYS A CA 1
ATOM 652 C C . LYS A 1 81 ? -10.988 14.938 4.924 1.00 66.50 81 LYS A C 1
ATOM 654 O O . LYS A 1 81 ? -10.216 14.652 4.019 1.00 66.50 81 LYS A O 1
ATOM 659 N N . GLN A 1 82 ? -11.154 16.187 5.358 1.00 61.72 82 GLN A N 1
ATOM 660 C CA . GLN A 1 82 ? -10.480 17.367 4.795 1.00 61.72 82 GLN A CA 1
ATOM 661 C C . GLN A 1 82 ? -8.955 17.390 5.022 1.00 61.72 82 GLN A C 1
ATOM 663 O O . GLN A 1 82 ? -8.268 18.172 4.381 1.00 61.72 82 GLN A O 1
ATOM 668 N N . ILE A 1 83 ? -8.426 16.557 5.926 1.00 61.78 83 ILE A N 1
ATOM 669 C CA . ILE A 1 83 ? -6.985 16.463 6.236 1.00 61.78 83 ILE A CA 1
ATOM 670 C C . ILE A 1 83 ? -6.306 15.349 5.417 1.00 61.78 83 ILE A C 1
ATOM 672 O O . ILE A 1 83 ? -5.088 15.307 5.286 1.00 61.78 83 ILE A O 1
ATOM 676 N N . ILE A 1 84 ? -7.095 14.422 4.871 1.00 60.62 84 ILE A N 1
ATOM 677 C CA . ILE A 1 84 ? -6.616 13.162 4.285 1.00 60.62 84 ILE A CA 1
ATOM 678 C C . ILE A 1 84 ? -6.368 13.306 2.771 1.00 60.62 84 ILE A C 1
ATOM 680 O O . ILE A 1 84 ? -5.616 12.520 2.198 1.00 60.62 84 ILE A O 1
ATOM 684 N N . GLN A 1 85 ? -6.979 14.307 2.131 1.00 54.59 85 GLN A N 1
ATOM 685 C CA . GLN A 1 85 ? -6.908 14.544 0.689 1.00 54.59 85 GLN A CA 1
ATOM 686 C C . GLN A 1 85 ? -5.999 15.748 0.381 1.00 54.59 85 GLN A C 1
ATOM 688 O O . GLN A 1 85 ? -6.273 16.829 0.907 1.00 54.59 85 GLN A O 1
ATOM 693 N N . PRO A 1 86 ? -4.928 15.583 -0.419 1.00 55.84 86 PRO A N 1
ATOM 694 C CA . PRO A 1 86 ? -4.226 16.705 -1.040 1.00 55.84 86 PRO A CA 1
ATOM 695 C C . PRO A 1 86 ? -5.037 17.340 -2.180 1.00 55.84 86 PRO A C 1
ATOM 697 O O . PRO A 1 86 ? -5.862 16.628 -2.800 1.00 55.84 86 PRO A O 1
#

Organism: NCBI:txid97084